Protein AF-A0A6A5FXF2-F1 (afdb_monomer_lite)

Structure (mmCIF, N/CA/C/O backbone):
data_AF-A0A6A5FXF2-F1
#
_entry.id   AF-A0A6A5FXF2-F1
#
loop_
_atom_site.group_PDB
_atom_site.id
_atom_site.type_symbol
_atom_site.label_atom_id
_atom_site.label_alt_id
_atom_site.label_comp_id
_atom_site.label_asym_id
_atom_site.label_entity_id
_atom_site.label_seq_id
_atom_site.pdbx_PDB_ins_code
_atom_site.Cartn_x
_atom_site.Cartn_y
_atom_site.Cartn_z
_atom_site.occupancy
_atom_site.B_iso_or_equiv
_atom_site.auth_seq_id
_atom_site.auth_comp_id
_atom_site.auth_asym_id
_atom_site.auth_atom_id
_atom_site.pdbx_PDB_model_num
ATOM 1 N N . MET A 1 1 ? 21.062 -7.895 -44.607 1.00 38.91 1 MET A N 1
ATOM 2 C CA . MET A 1 1 ? 20.538 -8.179 -43.254 1.00 38.91 1 MET A CA 1
ATOM 3 C C . MET A 1 1 ? 19.579 -7.061 -42.902 1.00 38.91 1 MET A C 1
ATOM 5 O O . MET A 1 1 ? 20.032 -5.935 -42.775 1.00 38.91 1 MET A O 1
ATOM 9 N N . ILE A 1 2 ? 18.275 -7.334 -42.857 1.00 43.12 2 ILE A N 1
ATOM 10 C CA . ILE A 1 2 ? 17.258 -6.338 -42.497 1.00 43.12 2 ILE A CA 1
ATOM 11 C C . ILE A 1 2 ? 16.810 -6.671 -41.076 1.00 43.12 2 ILE A C 1
ATOM 13 O O . ILE A 1 2 ? 16.323 -7.774 -40.829 1.00 43.12 2 ILE A O 1
ATOM 17 N N . SER A 1 3 ? 17.023 -5.740 -40.147 1.00 47.09 3 SER A N 1
ATOM 18 C CA . SER A 1 3 ? 16.425 -5.773 -38.817 1.00 47.09 3 SER A CA 1
ATOM 19 C C . SER A 1 3 ? 14.907 -5.724 -38.976 1.00 47.09 3 SER A C 1
ATOM 21 O O . SER A 1 3 ? 14.383 -4.749 -39.518 1.00 47.09 3 SER A O 1
ATOM 23 N N . LYS A 1 4 ? 14.190 -6.761 -38.536 1.00 51.25 4 LYS A N 1
ATOM 24 C CA . LYS A 1 4 ? 12.734 -6.672 -38.418 1.00 51.25 4 LYS A CA 1
ATOM 25 C C . LYS A 1 4 ? 12.418 -5.683 -37.297 1.00 51.25 4 LYS A C 1
ATOM 27 O O . LYS A 1 4 ? 12.667 -5.970 -36.130 1.00 51.25 4 LYS A O 1
ATOM 32 N N . LEU A 1 5 ? 11.945 -4.500 -37.681 1.00 53.09 5 LEU A N 1
ATOM 33 C CA . LEU A 1 5 ? 11.220 -3.612 -36.784 1.00 53.09 5 LEU A CA 1
ATOM 34 C C . LEU A 1 5 ? 9.996 -4.361 -36.229 1.00 53.09 5 LEU A C 1
ATOM 36 O O . LEU A 1 5 ? 9.292 -5.006 -36.998 1.00 53.09 5 LEU A O 1
ATOM 40 N N . GLY A 1 6 ? 9.827 -4.260 -34.908 1.00 54.62 6 GLY A N 1
ATOM 41 C CA . GLY A 1 6 ? 8.645 -4.485 -34.062 1.00 54.62 6 GLY A CA 1
ATOM 42 C C . GLY A 1 6 ? 7.486 -5.352 -34.563 1.00 54.62 6 GLY A C 1
ATOM 43 O O . GLY A 1 6 ? 6.823 -5.021 -35.538 1.00 54.62 6 GLY A O 1
ATOM 44 N N . ASP A 1 7 ? 7.152 -6.384 -33.785 1.00 61.47 7 ASP A N 1
ATOM 45 C CA . ASP A 1 7 ? 5.959 -7.236 -33.909 1.00 61.47 7 ASP A CA 1
ATOM 46 C C . ASP A 1 7 ? 4.636 -6.493 -33.594 1.00 61.47 7 ASP A C 1
ATOM 48 O O . ASP A 1 7 ? 3.877 -6.869 -32.699 1.00 61.47 7 ASP A O 1
ATOM 52 N N . HIS A 1 8 ? 4.322 -5.433 -34.339 1.00 69.56 8 HIS A N 1
ATOM 53 C CA . HIS A 1 8 ? 2.974 -4.870 -34.413 1.00 69.56 8 HIS A CA 1
ATOM 54 C C . HIS A 1 8 ? 2.453 -5.082 -35.843 1.00 69.56 8 HIS A C 1
ATOM 56 O O . HIS A 1 8 ? 3.039 -4.545 -36.780 1.00 69.56 8 HIS A O 1
ATOM 62 N N . PRO A 1 9 ? 1.395 -5.893 -36.054 1.00 81.62 9 PRO A N 1
ATOM 63 C CA . PRO A 1 9 ? 0.995 -6.347 -37.392 1.00 81.62 9 PRO A CA 1
ATOM 64 C C . PRO A 1 9 ? 0.453 -5.230 -38.297 1.00 81.62 9 PRO A C 1
ATOM 66 O O . PRO A 1 9 ? 0.351 -5.428 -39.505 1.00 81.62 9 PRO A O 1
ATOM 69 N N . VAL A 1 10 ? 0.094 -4.079 -37.721 1.00 84.06 10 VAL A N 1
ATOM 70 C CA . VAL A 1 10 ? -0.377 -2.873 -38.411 1.00 84.06 10 VAL A CA 1
ATOM 71 C C . VAL A 1 10 ? 0.102 -1.627 -37.665 1.00 84.06 10 VAL A C 1
ATOM 73 O O . VAL A 1 10 ? 0.268 -1.662 -36.440 1.00 84.06 10 VAL A O 1
ATOM 76 N N . ASP A 1 11 ? 0.267 -0.518 -38.386 1.00 86.69 11 ASP A N 1
ATOM 77 C CA . ASP A 1 11 ? 0.577 0.783 -37.789 1.00 86.69 11 ASP A CA 1
ATOM 78 C C . ASP A 1 11 ? -0.497 1.156 -36.761 1.00 86.69 11 ASP A C 1
ATOM 80 O O . ASP A 1 11 ? -1.689 1.212 -37.070 1.00 86.69 11 ASP A O 1
ATOM 84 N N . SER A 1 12 ? -0.072 1.366 -35.516 1.00 85.69 12 SER A N 1
ATOM 85 C CA . SER A 1 12 ? -0.972 1.507 -34.371 1.00 85.69 12 SER A CA 1
ATOM 86 C C . SER A 1 12 ? -0.577 2.698 -33.508 1.00 85.69 12 SER A C 1
ATOM 88 O O . SER A 1 12 ? 0.594 2.889 -33.188 1.00 85.69 12 SER A O 1
ATOM 90 N N . LEU A 1 13 ? -1.580 3.457 -33.071 1.00 91.94 13 LEU A N 1
ATOM 91 C CA . LEU A 1 13 ? -1.466 4.439 -31.999 1.00 91.94 13 LEU A CA 1
ATOM 92 C C . LEU A 1 13 ? -2.271 3.918 -30.805 1.00 91.94 13 LEU A C 1
ATOM 94 O O . LEU A 1 13 ? -3.480 3.724 -30.919 1.00 91.94 13 LEU A O 1
ATOM 98 N N . VAL A 1 14 ? -1.602 3.663 -29.679 1.00 89.62 14 VAL A N 1
ATOM 99 C CA . VAL A 1 14 ? -2.213 3.046 -28.492 1.00 89.62 14 VAL A CA 1
ATOM 100 C C . VAL A 1 14 ? -2.118 3.994 -27.304 1.00 89.62 14 VAL A C 1
ATOM 102 O O . VAL A 1 14 ? -1.051 4.529 -27.012 1.00 89.62 14 VAL A O 1
ATOM 105 N N . TYR A 1 15 ? -3.233 4.154 -26.595 1.00 92.12 15 TYR A N 1
ATOM 106 C CA . TYR A 1 15 ? -3.303 4.863 -25.321 1.00 92.12 15 TYR A CA 1
ATOM 107 C C . TYR A 1 15 ? -3.581 3.858 -24.204 1.00 92.12 15 TYR A C 1
ATOM 109 O O . TYR A 1 15 ? -4.495 3.042 -24.316 1.00 92.12 15 TYR A O 1
ATOM 117 N N . GLY A 1 16 ? -2.798 3.918 -23.130 1.00 92.06 16 GLY A N 1
ATOM 118 C CA . GLY A 1 16 ? -2.928 3.032 -21.977 1.00 92.06 16 GLY A CA 1
ATOM 119 C C . GLY A 1 16 ? -2.269 3.615 -20.730 1.00 92.06 16 GLY A C 1
ATOM 120 O O . GLY A 1 16 ? -1.577 4.631 -20.802 1.00 92.06 16 GLY A O 1
ATOM 121 N N . GLY A 1 17 ? -2.496 2.969 -19.587 1.00 88.94 17 GLY A N 1
ATOM 122 C CA . GLY A 1 17 ? -1.929 3.366 -18.303 1.00 88.94 17 GLY A CA 1
ATOM 123 C C . GLY A 1 17 ? -1.889 2.205 -17.315 1.00 88.94 17 GLY A C 1
ATOM 124 O O . GLY A 1 17 ? -2.687 1.274 -17.409 1.00 88.94 17 GLY A O 1
ATOM 125 N N . ASN A 1 18 ? -0.955 2.282 -16.369 1.00 91.12 18 ASN A N 1
ATOM 126 C CA . ASN A 1 18 ? -0.800 1.315 -15.285 1.00 91.12 18 ASN A CA 1
ATOM 127 C C . ASN A 1 18 ? -1.299 1.929 -13.976 1.00 91.12 18 ASN A C 1
ATOM 129 O O . ASN A 1 18 ? -1.082 3.114 -13.724 1.00 91.12 18 ASN A O 1
ATOM 133 N N . PHE A 1 19 ? -1.931 1.121 -13.131 1.00 92.75 19 PHE A N 1
ATOM 134 C CA . PHE A 1 19 ? -2.450 1.547 -11.835 1.00 92.75 19 PHE A CA 1
ATOM 135 C C . PHE A 1 19 ? -2.321 0.417 -10.808 1.00 92.75 19 PHE A C 1
ATOM 137 O O . PHE A 1 19 ? -2.266 -0.760 -11.164 1.00 92.75 19 PHE A O 1
ATOM 144 N N . LEU A 1 20 ? -2.257 0.792 -9.530 1.00 92.12 20 LEU A N 1
ATOM 145 C CA . LEU A 1 20 ? -2.265 -0.134 -8.400 1.00 92.12 20 LEU A CA 1
ATOM 146 C C . LEU A 1 20 ? -3.679 -0.202 -7.821 1.00 92.12 20 LEU A C 1
ATOM 148 O O . LEU A 1 20 ? -4.343 0.824 -7.693 1.00 92.12 20 LEU A O 1
ATOM 152 N N . LEU A 1 21 ? -4.121 -1.408 -7.468 1.00 91.44 21 LEU A N 1
ATOM 153 C CA . LEU A 1 21 ? -5.420 -1.664 -6.847 1.00 91.44 21 LEU A CA 1
ATOM 154 C C . LEU A 1 21 ? -5.231 -2.407 -5.529 1.00 91.44 21 LEU A C 1
ATOM 156 O O . LEU A 1 21 ? -4.452 -3.362 -5.469 1.00 91.44 21 LEU A O 1
ATOM 160 N N . ALA A 1 22 ? -5.979 -2.007 -4.500 1.00 87.56 22 ALA A N 1
ATOM 161 C CA . ALA A 1 22 ? -5.962 -2.653 -3.187 1.00 87.56 22 ALA A CA 1
ATOM 162 C C . ALA A 1 22 ? -6.372 -4.133 -3.266 1.00 87.56 22 ALA A C 1
ATOM 164 O O . ALA A 1 22 ? -5.846 -4.971 -2.533 1.00 87.56 22 ALA A O 1
ATOM 165 N N . GLU A 1 23 ? -7.260 -4.477 -4.201 1.00 86.06 23 GLU A N 1
ATOM 166 C CA . GLU A 1 23 ? -7.688 -5.850 -4.468 1.00 86.06 23 GLU A CA 1
ATOM 167 C C . GLU A 1 23 ? -6.525 -6.755 -4.896 1.00 86.06 23 GLU A C 1
ATOM 169 O O . GLU A 1 23 ? -6.497 -7.921 -4.507 1.00 86.06 23 GLU A O 1
ATOM 174 N N . ASN A 1 24 ? -5.549 -6.198 -5.623 1.00 89.38 24 ASN A N 1
ATOM 175 C CA . ASN A 1 24 ? -4.375 -6.899 -6.160 1.00 89.38 24 ASN A CA 1
ATOM 176 C C . ASN A 1 24 ? -3.101 -6.590 -5.358 1.00 89.38 24 ASN A C 1
ATOM 178 O O . ASN A 1 24 ? -1.984 -6.653 -5.887 1.00 89.38 24 ASN A O 1
ATOM 182 N N . PHE A 1 25 ? -3.251 -6.185 -4.095 1.00 88.25 25 PHE A N 1
ATOM 183 C CA . PHE A 1 25 ? -2.135 -5.783 -3.246 1.00 88.25 25 PHE A CA 1
ATOM 184 C C . PHE A 1 25 ? -1.059 -6.878 -3.147 1.00 88.25 25 PHE A C 1
ATOM 186 O O . PHE A 1 25 ? 0.109 -6.613 -3.426 1.00 88.25 25 PHE A O 1
ATOM 193 N N . TYR A 1 26 ? -1.439 -8.121 -2.831 1.00 87.12 26 TYR A N 1
ATOM 194 C CA . TYR A 1 26 ? -0.487 -9.228 -2.674 1.00 87.12 26 TYR A CA 1
ATOM 195 C C . TYR A 1 26 ? 0.312 -9.504 -3.950 1.00 87.12 26 TYR A C 1
ATOM 197 O O . TYR A 1 26 ? 1.537 -9.649 -3.910 1.00 87.12 26 TYR A O 1
ATOM 205 N N . GLU A 1 27 ? -0.368 -9.547 -5.092 1.00 89.75 27 GLU A N 1
ATOM 206 C CA . GLU A 1 27 ? 0.241 -9.727 -6.406 1.00 89.75 27 GLU A CA 1
ATOM 207 C C . GLU A 1 27 ? 1.218 -8.591 -6.706 1.00 89.75 27 GLU A C 1
ATOM 209 O O . GLU A 1 27 ? 2.343 -8.846 -7.140 1.00 89.75 27 GLU A O 1
ATOM 214 N N . SER A 1 28 ? 0.828 -7.353 -6.396 1.00 90.88 28 SER A N 1
ATOM 215 C CA . SER A 1 28 ? 1.669 -6.168 -6.572 1.00 90.88 28 SER A CA 1
ATOM 216 C C . SER A 1 28 ? 2.948 -6.266 -5.735 1.00 90.88 28 SER A C 1
ATOM 218 O O . SER A 1 28 ? 4.046 -6.079 -6.262 1.00 90.88 28 SER A O 1
ATOM 220 N N . ILE A 1 29 ? 2.841 -6.625 -4.449 1.00 88.38 29 ILE A N 1
ATOM 221 C CA . ILE A 1 29 ? 4.001 -6.820 -3.562 1.00 88.38 29 ILE A CA 1
ATOM 222 C C . ILE A 1 29 ? 4.903 -7.950 -4.072 1.00 88.38 29 ILE A C 1
ATOM 224 O O . ILE A 1 29 ? 6.131 -7.817 -4.094 1.00 88.38 29 ILE A O 1
ATOM 228 N N . ARG A 1 30 ? 4.316 -9.069 -4.508 1.00 88.25 30 ARG A N 1
ATOM 229 C CA . ARG A 1 30 ? 5.061 -10.212 -5.051 1.00 88.25 30 ARG A CA 1
ATOM 230 C C . ARG A 1 30 ? 5.844 -9.831 -6.310 1.00 88.25 30 ARG A C 1
ATOM 232 O O . ARG A 1 30 ? 7.006 -10.230 -6.427 1.00 88.25 30 ARG A O 1
ATOM 239 N N . ILE A 1 31 ? 5.236 -9.073 -7.223 1.00 90.06 31 ILE A N 1
ATOM 240 C CA . ILE A 1 31 ? 5.890 -8.580 -8.443 1.00 90.06 31 ILE A CA 1
ATOM 241 C C . ILE A 1 31 ? 7.020 -7.616 -8.078 1.00 90.06 31 ILE A C 1
ATOM 243 O O . ILE A 1 31 ? 8.146 -7.839 -8.513 1.00 90.06 31 ILE A O 1
ATOM 247 N N . ALA A 1 32 ? 6.792 -6.648 -7.187 1.00 87.50 32 ALA A N 1
ATOM 248 C CA . ALA A 1 32 ? 7.835 -5.715 -6.753 1.00 87.50 32 ALA A CA 1
ATOM 249 C C . ALA A 1 32 ? 9.035 -6.428 -6.093 1.00 87.50 32 ALA A C 1
ATOM 251 O O . ALA A 1 32 ? 10.201 -6.121 -6.368 1.00 87.50 32 ALA A O 1
ATOM 252 N N . LYS A 1 33 ? 8.778 -7.450 -5.261 1.00 85.31 33 LYS A N 1
ATOM 253 C CA . LYS A 1 33 ? 9.828 -8.311 -4.679 1.00 85.31 33 LYS A CA 1
ATOM 254 C C . LYS A 1 33 ? 10.604 -9.068 -5.768 1.00 85.31 33 LYS A C 1
ATOM 256 O O . LYS A 1 33 ? 11.817 -9.252 -5.635 1.00 85.31 33 LYS A O 1
ATOM 261 N N . PHE A 1 34 ? 9.930 -9.522 -6.825 1.00 87.06 34 PHE A N 1
ATOM 262 C CA . PHE A 1 34 ? 10.562 -10.187 -7.966 1.00 87.06 34 PHE A CA 1
ATOM 263 C C . PHE A 1 34 ? 11.407 -9.216 -8.801 1.00 87.06 34 PHE A C 1
ATOM 265 O O . PHE A 1 34 ? 12.580 -9.500 -9.041 1.00 87.06 34 PHE A O 1
ATOM 272 N N . GLU A 1 35 ? 10.878 -8.039 -9.136 1.00 85.81 35 GLU A N 1
ATOM 273 C CA . GLU A 1 35 ? 11.603 -6.974 -9.841 1.00 85.81 35 GLU A CA 1
ATOM 274 C C . GLU A 1 35 ? 12.886 -6.592 -9.098 1.00 85.81 35 GLU A C 1
ATOM 276 O O . GLU A 1 35 ? 13.969 -6.587 -9.684 1.00 85.81 35 GLU A O 1
ATOM 281 N N . LYS A 1 36 ? 12.811 -6.397 -7.773 1.00 80.62 36 LYS A N 1
ATOM 282 C CA . LYS A 1 36 ? 13.990 -6.120 -6.935 1.00 80.62 36 LYS A CA 1
ATOM 283 C C . LYS A 1 36 ? 15.055 -7.219 -7.038 1.00 80.62 36 LYS A C 1
ATOM 285 O O . LYS A 1 36 ? 16.247 -6.911 -7.040 1.00 80.62 36 LYS A O 1
ATOM 290 N N . LYS A 1 37 ? 14.663 -8.497 -7.131 1.00 84.00 37 LYS A N 1
ATOM 291 C CA . LYS A 1 37 ? 15.605 -9.620 -7.326 1.00 84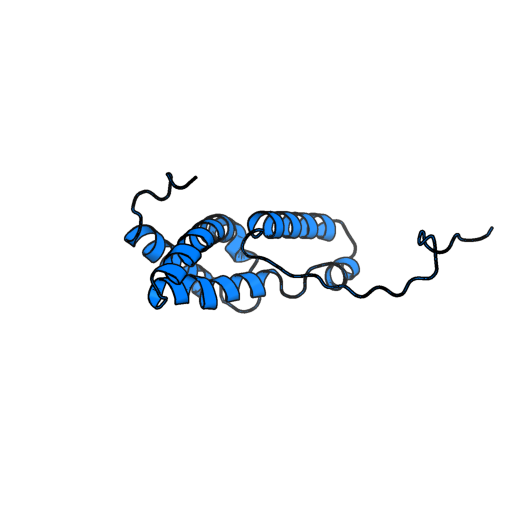.00 37 LYS A CA 1
ATOM 292 C C . LYS A 1 37 ? 16.237 -9.592 -8.717 1.00 84.00 37 LYS A C 1
ATOM 294 O O . LYS A 1 37 ? 17.444 -9.788 -8.823 1.00 84.00 37 LYS A O 1
ATOM 299 N N . CYS A 1 38 ? 15.453 -9.322 -9.758 1.00 82.31 38 CYS A N 1
ATOM 300 C CA . CYS A 1 38 ? 15.954 -9.205 -11.128 1.00 82.31 38 CYS A CA 1
ATOM 301 C C . CYS A 1 38 ? 16.950 -8.047 -11.270 1.00 82.31 38 CYS A C 1
ATOM 303 O O . CYS A 1 38 ? 18.009 -8.215 -11.868 1.00 82.31 38 CYS A O 1
ATOM 305 N N . LEU A 1 39 ? 16.654 -6.902 -10.653 1.00 78.81 39 LEU A N 1
ATOM 306 C CA . LEU A 1 39 ? 17.488 -5.703 -10.724 1.00 78.81 39 LEU A CA 1
ATOM 307 C C . LEU A 1 39 ? 18.804 -5.828 -9.956 1.00 78.81 39 LEU A C 1
ATOM 309 O O . LEU A 1 39 ? 19.812 -5.292 -10.403 1.00 78.81 39 LEU A O 1
ATOM 313 N N . LYS A 1 40 ? 18.838 -6.583 -8.849 1.00 73.38 40 LYS A N 1
ATOM 314 C CA . LYS A 1 40 ? 20.098 -6.913 -8.155 1.00 73.38 40 LYS A CA 1
ATOM 315 C C . LYS A 1 40 ? 21.090 -7.671 -9.047 1.00 73.38 40 LYS A C 1
ATOM 317 O O . LYS A 1 40 ? 22.289 -7.592 -8.804 1.00 73.38 40 LYS A O 1
ATOM 322 N N . ASN A 1 41 ? 20.591 -8.367 -10.068 1.00 65.38 41 ASN A N 1
ATOM 323 C CA . ASN A 1 41 ? 21.387 -9.141 -11.018 1.00 65.38 41 ASN A CA 1
ATOM 324 C C . ASN A 1 41 ? 21.599 -8.412 -12.364 1.00 65.38 41 ASN A C 1
ATOM 326 O O . ASN A 1 41 ? 22.214 -8.982 -13.263 1.00 65.38 41 ASN A O 1
ATOM 330 N N . GLY A 1 42 ? 21.087 -7.184 -12.520 1.00 63.16 42 GLY A N 1
ATOM 331 C CA . GLY A 1 42 ? 21.126 -6.399 -13.759 1.00 63.16 42 GLY A CA 1
ATOM 332 C C . GLY A 1 42 ? 21.849 -5.052 -13.617 1.00 63.16 42 GLY A C 1
ATOM 333 O O . GLY A 1 42 ? 22.321 -4.682 -12.543 1.00 63.16 42 GLY A O 1
ATOM 334 N N . SER A 1 43 ? 21.951 -4.293 -14.713 1.00 61.06 43 SER A N 1
ATOM 335 C CA . SER A 1 43 ? 22.521 -2.936 -14.710 1.00 61.06 43 SER A CA 1
ATOM 336 C C . SER A 1 43 ? 21.599 -1.936 -13.999 1.00 61.06 43 SER A C 1
ATOM 338 O O . SER A 1 43 ? 20.389 -1.951 -14.232 1.00 61.06 43 SER A O 1
ATOM 340 N N . LYS A 1 44 ? 22.163 -1.011 -13.204 1.00 60.66 44 LYS A N 1
ATOM 341 C CA . LYS A 1 44 ? 21.414 0.004 -12.430 1.00 60.66 44 LYS A CA 1
ATOM 342 C C . LYS A 1 44 ? 20.447 0.858 -13.274 1.00 60.66 44 LYS A C 1
ATOM 344 O O . LYS A 1 44 ? 19.392 1.224 -12.767 1.00 60.66 44 LYS A O 1
ATOM 349 N N . ASP A 1 45 ? 20.739 1.086 -14.554 1.00 58.12 45 ASP A N 1
ATOM 350 C CA . ASP A 1 45 ? 19.884 1.871 -15.464 1.00 58.12 45 ASP A CA 1
ATOM 351 C C . ASP A 1 45 ? 18.538 1.198 -15.797 1.00 58.12 45 ASP A C 1
ATOM 353 O O . ASP A 1 45 ? 17.571 1.880 -16.132 1.00 58.12 45 ASP A O 1
ATOM 357 N N . MET A 1 46 ? 18.421 -0.130 -15.651 1.00 59.06 46 MET A N 1
ATOM 358 C CA . MET A 1 46 ? 17.142 -0.836 -15.832 1.00 59.06 46 MET A CA 1
ATOM 359 C C . MET A 1 46 ? 16.173 -0.622 -14.663 1.00 59.06 46 MET A C 1
ATOM 361 O O . MET A 1 46 ? 14.967 -0.778 -14.844 1.00 59.06 46 MET A O 1
ATOM 365 N N . ALA A 1 47 ? 16.675 -0.267 -13.476 1.00 59.41 47 ALA A N 1
ATOM 366 C CA . ALA A 1 47 ? 15.860 -0.137 -12.269 1.00 59.41 47 ALA A CA 1
ATOM 367 C C . ALA A 1 47 ? 14.964 1.105 -12.291 1.00 59.41 47 ALA A C 1
ATOM 369 O O . ALA A 1 47 ? 13.807 1.030 -11.883 1.00 59.41 47 ALA A O 1
ATOM 370 N N . ALA A 1 48 ? 15.484 2.230 -12.788 1.00 60.47 48 ALA A N 1
ATOM 371 C CA . ALA A 1 48 ? 14.776 3.508 -12.777 1.00 60.47 48 ALA A CA 1
ATOM 372 C C . ALA A 1 48 ? 13.655 3.595 -13.828 1.00 60.47 48 ALA A C 1
ATOM 374 O O . ALA A 1 48 ? 12.673 4.293 -13.605 1.00 60.47 48 ALA A O 1
ATOM 375 N N . ASN A 1 49 ? 13.781 2.877 -14.950 1.00 61.53 49 ASN A N 1
ATOM 376 C CA . ASN A 1 49 ? 12.870 3.023 -16.094 1.00 61.53 49 ASN A CA 1
ATOM 377 C C . ASN A 1 49 ? 11.771 1.953 -16.179 1.00 61.53 49 ASN A C 1
ATOM 379 O O . ASN A 1 49 ? 10.815 2.145 -16.922 1.00 61.53 49 ASN A O 1
ATOM 383 N N . ASN A 1 50 ? 11.898 0.838 -15.451 1.00 71.50 50 ASN A N 1
ATOM 384 C CA . ASN A 1 50 ? 10.993 -0.312 -15.588 1.00 71.50 50 ASN A CA 1
ATOM 385 C C . ASN A 1 50 ? 10.242 -0.684 -14.303 1.00 71.50 50 ASN A C 1
ATOM 387 O O . ASN A 1 50 ? 9.501 -1.661 -14.313 1.00 71.50 50 ASN A O 1
ATOM 391 N N . THR A 1 51 ? 10.436 0.050 -13.206 1.00 83.50 51 THR A N 1
ATOM 392 C CA . THR A 1 51 ? 9.700 -0.187 -11.954 1.00 83.50 51 THR A CA 1
ATOM 393 C C . THR A 1 51 ? 8.594 0.841 -11.777 1.00 83.50 51 THR A C 1
ATOM 395 O O . THR A 1 51 ? 8.677 1.960 -12.287 1.00 83.50 51 THR A O 1
ATOM 398 N N . PHE A 1 52 ? 7.539 0.465 -11.051 1.00 87.75 52 PHE A N 1
ATOM 399 C CA . PHE A 1 52 ? 6.468 1.403 -10.735 1.00 87.75 52 PHE A CA 1
ATOM 400 C C . PHE A 1 52 ? 7.021 2.546 -9.858 1.00 87.75 52 PHE A C 1
ATOM 402 O O . PHE A 1 52 ? 7.582 2.284 -8.786 1.00 87.75 52 PHE A O 1
ATOM 409 N N . PRO A 1 53 ? 6.884 3.816 -10.277 1.00 86.00 53 PRO A N 1
ATOM 410 C CA . PRO A 1 53 ? 7.487 4.935 -9.568 1.00 86.00 53 PRO A CA 1
ATOM 411 C C . PRO A 1 53 ? 6.868 5.087 -8.178 1.00 86.00 53 PRO A C 1
ATOM 413 O O . PRO A 1 53 ? 5.650 5.065 -8.026 1.00 86.00 53 PRO A O 1
ATOM 416 N N . ASN A 1 54 ? 7.714 5.267 -7.159 1.00 85.12 54 ASN A N 1
ATOM 417 C CA . ASN A 1 54 ? 7.300 5.430 -5.759 1.00 85.12 54 ASN A CA 1
ATOM 418 C C . ASN A 1 54 ? 6.451 4.277 -5.190 1.00 85.12 54 ASN A C 1
ATOM 420 O O . ASN A 1 54 ? 5.760 4.487 -4.199 1.00 85.12 54 ASN A O 1
ATOM 424 N N . PHE A 1 55 ? 6.533 3.066 -5.759 1.00 88.12 55 PHE A N 1
ATOM 425 C CA . PHE A 1 55 ? 5.699 1.911 -5.393 1.00 88.12 55 PHE A CA 1
ATOM 426 C C . PHE A 1 55 ? 5.495 1.728 -3.879 1.00 88.12 55 PHE A C 1
ATOM 428 O O . PHE A 1 55 ? 4.363 1.670 -3.401 1.00 88.12 55 PHE A O 1
ATOM 435 N N . TRP A 1 56 ? 6.588 1.671 -3.114 1.00 84.62 56 TRP A N 1
ATOM 436 C CA . TRP A 1 56 ? 6.531 1.461 -1.666 1.00 84.62 56 TRP A CA 1
ATOM 437 C C . TRP A 1 56 ? 5.919 2.660 -0.930 1.00 84.62 56 TRP A C 1
ATOM 439 O O . TRP A 1 56 ? 5.057 2.475 -0.075 1.00 84.62 56 TRP A O 1
ATOM 449 N N . ASN A 1 57 ? 6.276 3.887 -1.317 1.00 84.31 57 ASN A N 1
ATOM 450 C CA . ASN A 1 57 ? 5.721 5.107 -0.720 1.00 84.31 57 ASN A CA 1
ATOM 451 C C . ASN A 1 57 ? 4.213 5.227 -0.979 1.00 84.31 57 ASN A C 1
ATOM 453 O O . ASN A 1 57 ? 3.465 5.589 -0.075 1.00 84.31 57 ASN A O 1
ATOM 457 N N . THR A 1 58 ? 3.747 4.880 -2.183 1.00 89.44 58 THR A N 1
ATOM 458 C CA . THR A 1 58 ? 2.317 4.872 -2.524 1.00 89.44 58 THR A CA 1
ATOM 459 C C . THR A 1 58 ? 1.538 3.922 -1.620 1.00 89.44 58 THR A C 1
ATOM 461 O O . THR A 1 58 ? 0.488 4.289 -1.100 1.00 89.44 58 THR A O 1
ATOM 464 N N . TRP A 1 59 ? 2.070 2.723 -1.385 1.00 89.31 59 TRP A N 1
ATOM 465 C CA . TRP A 1 59 ? 1.454 1.737 -0.502 1.00 89.31 59 TRP A CA 1
ATOM 466 C C . TRP A 1 59 ? 1.468 2.155 0.974 1.00 89.31 59 TRP A C 1
ATOM 468 O O . TRP A 1 59 ? 0.484 1.920 1.674 1.00 89.31 59 TRP A O 1
ATOM 478 N N . SER A 1 60 ? 2.532 2.820 1.427 1.00 84.88 60 SER A N 1
ATOM 479 C CA . SER A 1 60 ? 2.605 3.388 2.780 1.00 84.88 60 SER A CA 1
ATOM 480 C C . SER A 1 60 ? 1.572 4.501 2.985 1.00 84.88 60 SER A C 1
ATOM 482 O O . SER A 1 60 ? 0.814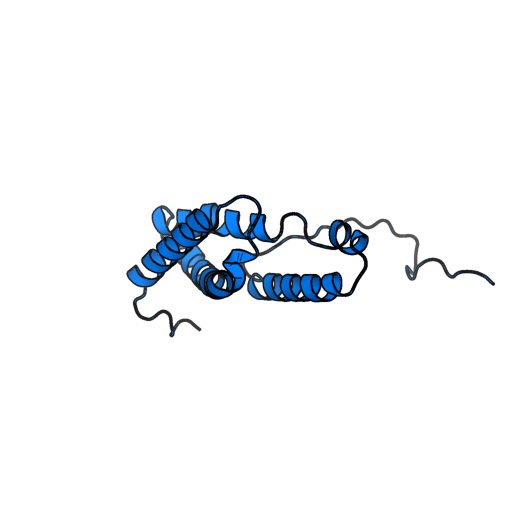 4.471 3.950 1.00 84.88 60 SER A O 1
ATOM 484 N N . LEU A 1 61 ? 1.478 5.446 2.044 1.00 87.69 61 LEU A N 1
ATOM 485 C CA . LEU A 1 61 ? 0.497 6.536 2.099 1.00 87.69 61 LEU A CA 1
ATOM 486 C C . LEU A 1 61 ? -0.941 6.018 2.035 1.00 87.69 61 LEU A C 1
ATOM 488 O O . LEU A 1 61 ? -1.816 6.533 2.726 1.00 87.69 61 LEU A O 1
ATOM 492 N N . TYR A 1 62 ? -1.194 4.988 1.226 1.00 91.25 62 TYR A N 1
ATOM 493 C CA . TYR A 1 62 ? -2.508 4.354 1.163 1.00 91.25 62 TYR A CA 1
ATOM 494 C C . TYR A 1 62 ? -2.894 3.711 2.503 1.00 91.25 62 TYR A C 1
ATOM 496 O O . TYR A 1 62 ? -4.045 3.825 2.931 1.00 91.25 62 TYR A O 1
ATOM 504 N N . LEU A 1 63 ? -1.937 3.086 3.199 1.00 89.94 63 LEU A N 1
ATOM 505 C CA . LEU A 1 63 ? -2.186 2.549 4.533 1.00 89.94 63 LEU A CA 1
ATOM 506 C C . LEU A 1 63 ? -2.574 3.653 5.523 1.00 89.94 63 LEU A C 1
ATOM 508 O O . LEU A 1 63 ? -3.547 3.497 6.255 1.00 89.94 63 LEU A O 1
ATOM 512 N N . GLU A 1 64 ? -1.844 4.765 5.547 1.00 87.75 64 GLU A N 1
ATOM 513 C CA . GLU A 1 64 ? -2.123 5.847 6.494 1.00 87.75 64 GLU A CA 1
ATOM 514 C C . GLU A 1 64 ? -3.439 6.571 6.180 1.00 87.75 64 GLU A C 1
ATOM 516 O O . GLU A 1 64 ? -4.309 6.732 7.039 1.00 87.75 64 GLU A O 1
ATOM 521 N N . ILE A 1 65 ? -3.598 7.013 4.933 1.00 89.94 65 ILE A N 1
ATOM 522 C CA . ILE A 1 65 ? -4.639 7.975 4.563 1.00 89.94 65 ILE A CA 1
ATOM 523 C C . ILE A 1 65 ? -5.971 7.289 4.281 1.00 89.94 65 ILE A C 1
ATOM 525 O O . ILE A 1 65 ? -7.012 7.891 4.541 1.00 89.94 65 ILE A O 1
ATOM 529 N N . CYS A 1 66 ? -5.950 6.068 3.742 1.00 91.06 66 CYS A N 1
ATOM 530 C CA . CYS A 1 66 ? -7.166 5.317 3.451 1.00 91.06 66 CYS A CA 1
ATOM 531 C C . CYS A 1 66 ? -7.438 4.324 4.576 1.00 91.06 66 CYS A C 1
ATOM 533 O O . CYS A 1 66 ? -8.408 4.477 5.303 1.00 91.06 66 CYS A O 1
ATOM 535 N N . VAL A 1 67 ? -6.552 3.352 4.804 1.00 92.31 67 VAL A N 1
ATOM 536 C CA . VAL A 1 67 ? -6.858 2.255 5.738 1.00 92.31 67 VAL A CA 1
ATOM 537 C C . VAL A 1 67 ? -6.990 2.745 7.184 1.00 92.31 67 VAL A C 1
ATOM 539 O O . VAL A 1 67 ? -8.037 2.557 7.798 1.00 92.31 6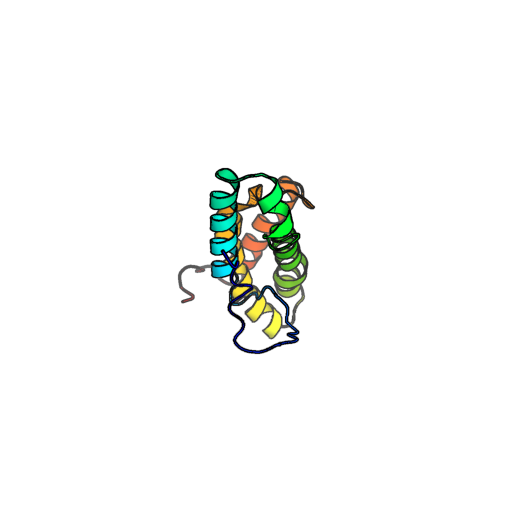7 VAL A O 1
ATOM 542 N N . LEU A 1 68 ? -5.958 3.379 7.745 1.00 91.12 68 LEU A N 1
ATOM 543 C CA . LEU A 1 68 ? -5.9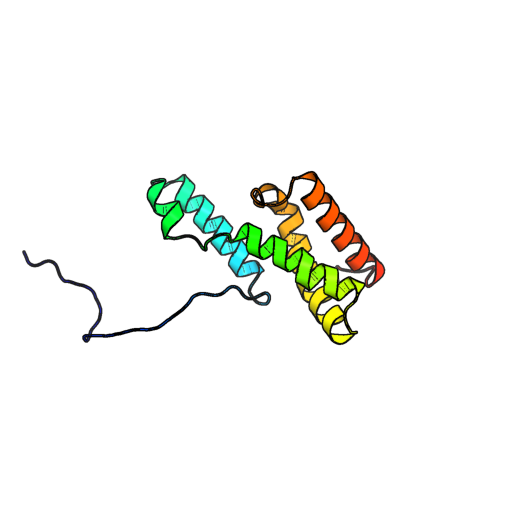69 3.808 9.148 1.00 91.12 68 LEU A CA 1
ATOM 544 C C . LEU A 1 68 ? -7.024 4.883 9.409 1.00 91.12 68 LEU A C 1
ATOM 546 O O . LEU A 1 68 ? -7.719 4.841 10.427 1.00 91.12 68 LEU A O 1
ATOM 550 N N . LYS A 1 69 ? -7.166 5.843 8.494 1.00 92.00 69 LYS A N 1
ATOM 551 C CA . LYS A 1 69 ? -8.160 6.908 8.632 1.00 92.00 69 LYS A CA 1
ATOM 552 C C . LYS A 1 69 ? -9.590 6.373 8.588 1.00 92.00 69 LYS A C 1
ATOM 554 O O . LYS A 1 69 ? -10.392 6.794 9.424 1.00 92.00 69 LYS A O 1
ATOM 559 N N . ASP A 1 70 ? -9.888 5.449 7.676 1.00 92.06 70 ASP A N 1
ATOM 560 C CA . ASP A 1 70 ? -11.220 4.856 7.545 1.00 92.06 70 ASP A CA 1
ATOM 561 C C . ASP A 1 70 ? -11.539 3.960 8.745 1.00 92.06 70 ASP A C 1
ATOM 563 O O . ASP A 1 70 ? -12.644 4.033 9.274 1.00 92.06 70 ASP A O 1
ATOM 567 N N . LEU A 1 71 ? -10.567 3.196 9.260 1.00 89.94 71 LEU A N 1
ATOM 568 C CA . LEU A 1 71 ? -10.747 2.421 10.496 1.00 89.94 71 LEU A CA 1
ATOM 569 C C . LEU A 1 71 ? -11.101 3.313 11.696 1.00 89.94 71 LEU A C 1
ATOM 571 O O . LEU A 1 71 ? -11.989 2.977 12.478 1.00 89.94 71 LEU A O 1
ATOM 575 N N . LYS A 1 72 ? -10.446 4.471 11.830 1.00 89.50 72 LYS A N 1
ATOM 576 C CA . LYS A 1 72 ? -10.679 5.400 12.949 1.00 89.50 72 LYS A CA 1
ATOM 577 C C . LYS A 1 72 ? -11.984 6.181 12.813 1.00 89.50 72 LYS A C 1
ATOM 579 O O . LYS A 1 72 ? -12.739 6.299 13.775 1.00 89.50 72 LYS A O 1
ATOM 584 N N . ASN A 1 73 ? -12.224 6.749 11.633 1.00 91.12 73 ASN A N 1
ATOM 585 C CA . ASN A 1 73 ? -13.199 7.827 11.440 1.00 91.12 73 ASN A CA 1
ATOM 586 C C . ASN A 1 73 ? -14.193 7.576 10.300 1.00 91.12 73 ASN A C 1
ATOM 588 O O . ASN A 1 73 ? -15.037 8.434 10.044 1.00 91.12 73 ASN A O 1
ATOM 592 N N . GLY A 1 74 ? -14.078 6.452 9.594 1.00 87.69 74 GLY A N 1
ATOM 593 C CA . GLY A 1 74 ? -14.951 6.115 8.479 1.00 87.69 74 GLY A CA 1
ATOM 594 C C . GLY A 1 74 ? -16.355 5.718 8.925 1.00 87.69 74 GLY A C 1
ATOM 595 O O . GLY A 1 74 ? -16.621 5.396 10.087 1.00 87.69 74 GLY A O 1
ATOM 596 N N . THR A 1 75 ? -17.265 5.715 7.961 1.00 91.81 75 THR A N 1
ATOM 597 C CA . THR A 1 75 ? -18.567 5.055 8.063 1.00 91.81 75 THR A CA 1
ATOM 598 C C . THR A 1 75 ? -18.399 3.547 8.270 1.00 91.81 75 THR A C 1
ATOM 600 O O . THR A 1 75 ? -17.349 2.972 7.995 1.00 91.81 75 THR A O 1
ATOM 603 N N . GLU A 1 76 ? -19.457 2.865 8.708 1.00 86.06 76 GLU A N 1
ATOM 604 C CA . GLU A 1 76 ? -19.437 1.406 8.900 1.00 86.06 76 GLU A CA 1
ATOM 605 C C . GLU A 1 76 ? -19.042 0.627 7.631 1.00 86.06 76 GLU A C 1
ATOM 607 O O . GLU A 1 76 ? -18.402 -0.422 7.707 1.00 86.06 76 GLU A O 1
ATOM 612 N N . GLU A 1 77 ? -19.398 1.131 6.449 1.00 85.38 77 GLU A N 1
ATOM 613 C CA . GLU A 1 77 ? -19.048 0.500 5.174 1.00 85.38 77 GLU A CA 1
ATOM 614 C C . GLU A 1 77 ? -17.572 0.715 4.802 1.00 85.38 77 GLU A C 1
ATOM 616 O O . GLU A 1 77 ? -16.887 -0.228 4.383 1.00 85.38 77 GLU A O 1
ATOM 621 N N . GLU A 1 78 ? -17.055 1.924 5.029 1.00 88.56 78 GLU A N 1
ATOM 622 C CA . GLU A 1 78 ? -15.636 2.257 4.849 1.00 88.56 78 GLU A CA 1
ATOM 623 C C . GLU A 1 78 ? -14.767 1.448 5.814 1.00 88.56 78 GLU A C 1
ATOM 625 O O . GLU A 1 78 ? -13.823 0.789 5.380 1.00 88.56 78 GLU A O 1
ATOM 630 N N . LYS A 1 79 ? -15.154 1.375 7.094 1.00 87.25 79 LYS A N 1
ATOM 631 C CA . LYS A 1 79 ? -14.486 0.547 8.107 1.00 87.25 79 LYS A CA 1
ATOM 632 C C . LYS A 1 79 ? -14.420 -0.917 7.701 1.00 87.25 79 LYS A C 1
ATOM 634 O O . LYS A 1 79 ? -13.342 -1.504 7.715 1.00 87.25 79 LYS A O 1
ATOM 639 N N . ARG A 1 80 ? -15.534 -1.518 7.264 1.00 84.25 80 ARG A N 1
ATOM 640 C CA . ARG A 1 80 ? -15.551 -2.919 6.791 1.00 84.25 80 ARG A CA 1
ATOM 641 C C . ARG A 1 80 ? -14.593 -3.154 5.627 1.00 84.25 80 ARG A C 1
ATOM 643 O O . ARG A 1 80 ? -13.911 -4.181 5.579 1.00 84.25 80 ARG A O 1
ATOM 650 N N . THR A 1 81 ? -14.534 -2.211 4.693 1.00 85.00 81 THR A N 1
ATOM 651 C CA . THR A 1 81 ? -13.620 -2.292 3.549 1.00 85.00 81 THR A CA 1
ATOM 652 C C . THR A 1 81 ? -12.167 -2.158 3.999 1.00 85.00 81 THR A C 1
ATOM 654 O O . THR A 1 81 ? -11.332 -2.992 3.630 1.00 85.00 81 THR A O 1
ATOM 657 N N . ALA A 1 82 ? -11.882 -1.170 4.848 1.00 87.44 82 ALA A N 1
ATOM 658 C CA . ALA A 1 82 ? -10.567 -0.907 5.411 1.00 87.44 82 ALA A CA 1
ATOM 659 C C . ALA A 1 82 ? -10.064 -2.064 6.280 1.00 87.44 82 ALA A C 1
ATOM 661 O O . ALA A 1 82 ? -8.896 -2.416 6.182 1.00 87.44 82 ALA A O 1
ATOM 662 N N . LEU A 1 83 ? -10.928 -2.742 7.039 1.00 85.62 83 LEU A N 1
ATOM 663 C CA . LEU A 1 83 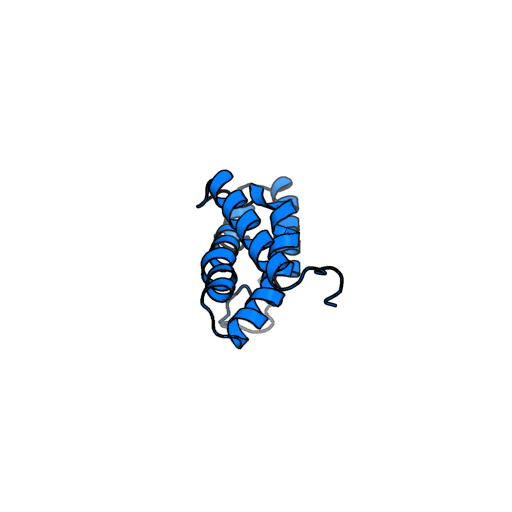? -10.577 -3.948 7.800 1.00 85.62 83 LEU A CA 1
ATOM 664 C C . LEU A 1 83 ? -10.072 -5.066 6.882 1.00 85.62 83 LEU A C 1
ATOM 666 O O . LEU A 1 83 ? -9.004 -5.643 7.104 1.00 85.62 83 LEU A O 1
ATOM 670 N N . ARG A 1 84 ? -10.826 -5.356 5.813 1.00 82.38 84 ARG A N 1
ATOM 671 C CA . ARG A 1 84 ? -10.484 -6.419 4.856 1.00 82.38 84 ARG A CA 1
ATOM 672 C C . ARG A 1 84 ? -9.147 -6.154 4.165 1.00 82.38 84 ARG A C 1
ATOM 674 O O . ARG A 1 84 ? -8.383 -7.090 3.936 1.00 82.38 84 ARG A O 1
ATOM 681 N N . VAL A 1 85 ? -8.881 -4.902 3.803 1.00 85.88 85 VAL A N 1
ATOM 682 C CA . VAL A 1 85 ? -7.638 -4.502 3.127 1.00 85.88 85 VAL A CA 1
ATOM 683 C C . VAL A 1 85 ? -6.485 -4.375 4.127 1.00 85.88 85 VAL A C 1
ATOM 685 O O . VAL A 1 85 ? -5.398 -4.895 3.885 1.00 85.88 85 VAL A O 1
ATOM 688 N N . GLY A 1 86 ? -6.732 -3.765 5.282 1.00 85.88 86 GLY A N 1
ATOM 689 C CA . GLY A 1 86 ? -5.747 -3.487 6.322 1.00 85.88 86 GLY A CA 1
ATOM 690 C C . GLY A 1 86 ? -5.123 -4.740 6.910 1.00 85.88 86 GLY A C 1
ATOM 691 O O . GLY A 1 86 ? -3.905 -4.783 7.066 1.00 85.88 86 GLY A O 1
ATOM 692 N N . LYS A 1 87 ? -5.908 -5.804 7.125 1.00 83.69 87 LYS A N 1
ATOM 693 C CA . LYS A 1 87 ? -5.362 -7.109 7.527 1.00 83.69 87 LYS A CA 1
ATOM 694 C C . LYS A 1 87 ? -4.336 -7.628 6.513 1.00 83.69 87 LYS A C 1
ATOM 696 O O . LYS A 1 87 ? -3.236 -8.024 6.890 1.00 83.69 87 LYS A O 1
ATOM 701 N N . LYS A 1 88 ? -4.676 -7.580 5.220 1.00 84.19 88 LYS A N 1
ATOM 702 C CA . LYS A 1 88 ? -3.786 -8.042 4.144 1.00 84.19 88 LYS A CA 1
ATOM 703 C C . LYS A 1 88 ? -2.493 -7.232 4.092 1.00 84.19 88 LYS A C 1
ATOM 705 O O . LYS A 1 88 ? -1.410 -7.797 3.953 1.00 84.19 88 LYS A O 1
ATOM 710 N N . MET A 1 89 ? -2.618 -5.912 4.229 1.00 86.12 89 MET A N 1
ATOM 711 C CA . MET A 1 89 ? -1.481 -4.996 4.233 1.00 86.12 89 MET A CA 1
ATOM 712 C C . MET A 1 89 ? -0.578 -5.204 5.446 1.00 86.12 89 MET A C 1
ATOM 714 O O . MET A 1 89 ? 0.636 -5.280 5.273 1.00 86.12 89 MET A O 1
ATOM 718 N N . TYR A 1 90 ? -1.147 -5.374 6.642 1.00 85.06 90 TYR A N 1
ATOM 719 C CA . TYR A 1 90 ? -0.388 -5.638 7.865 1.00 85.06 90 TYR A CA 1
ATOM 720 C C . TYR A 1 90 ? 0.502 -6.881 7.734 1.00 85.06 90 TYR A C 1
ATOM 722 O O . TYR A 1 90 ? 1.695 -6.833 8.048 1.00 85.06 90 TYR A O 1
ATOM 730 N N . ASP A 1 91 ? -0.058 -7.983 7.225 1.00 82.50 91 ASP A N 1
ATOM 731 C CA . ASP A 1 91 ? 0.657 -9.254 7.099 1.00 82.50 91 ASP A CA 1
ATOM 732 C C . ASP A 1 91 ? 1.859 -9.188 6.156 1.00 82.50 91 ASP A C 1
ATOM 734 O O . ASP A 1 91 ? 2.889 -9.806 6.436 1.00 82.50 91 ASP A O 1
ATOM 738 N N . GLU A 1 92 ? 1.768 -8.426 5.067 1.00 82.62 92 GLU A N 1
ATOM 739 C CA . GLU A 1 92 ? 2.921 -8.203 4.195 1.00 82.62 92 GLU A CA 1
ATOM 740 C C . GLU A 1 92 ? 3.882 -7.183 4.795 1.00 82.62 92 GLU A C 1
ATOM 742 O O . GLU A 1 92 ? 5.091 -7.431 4.847 1.00 82.62 92 GLU A O 1
ATOM 747 N N . PHE A 1 93 ? 3.368 -6.055 5.286 1.00 80.06 93 PHE A N 1
ATOM 748 C CA . PHE A 1 93 ? 4.202 -4.941 5.722 1.00 80.06 93 PHE A CA 1
ATOM 749 C C . PHE A 1 93 ? 5.050 -5.301 6.931 1.00 80.06 93 PHE A C 1
ATOM 751 O O . PHE A 1 93 ? 6.228 -4.951 6.940 1.00 80.06 93 PHE A O 1
ATOM 758 N N . LYS A 1 94 ? 4.547 -6.101 7.881 1.00 78.31 94 LYS A N 1
ATOM 759 C CA . LYS A 1 94 ? 5.368 -6.592 9.004 1.00 78.31 94 LYS A CA 1
ATOM 760 C C . LYS A 1 94 ? 6.640 -7.321 8.540 1.00 78.31 94 LYS A C 1
ATOM 762 O O . LYS A 1 94 ? 7.632 -7.346 9.262 1.00 78.31 94 LYS A O 1
ATOM 767 N N . THR A 1 95 ? 6.637 -7.891 7.328 1.00 79.38 95 THR A N 1
ATOM 768 C CA . THR A 1 95 ? 7.784 -8.623 6.760 1.00 79.38 95 THR A CA 1
ATOM 769 C C . THR A 1 95 ? 8.685 -7.774 5.867 1.00 79.38 95 THR A C 1
ATOM 771 O O . THR A 1 95 ? 9.859 -8.106 5.705 1.00 79.38 95 THR A O 1
ATOM 774 N N . CYS A 1 96 ? 8.165 -6.689 5.287 1.00 74.00 96 CYS A N 1
ATOM 775 C CA . CYS A 1 96 ? 8.891 -5.858 4.325 1.00 74.00 96 CYS A CA 1
ATOM 776 C C . CYS A 1 96 ? 8.962 -4.378 4.717 1.00 74.00 96 CYS A C 1
ATOM 778 O O . CYS A 1 96 ? 9.253 -3.546 3.865 1.00 74.00 96 CYS A O 1
ATOM 780 N N . TYR A 1 97 ? 8.745 -4.030 5.991 1.00 70.31 97 TYR A N 1
ATOM 781 C CA . TYR A 1 97 ? 8.641 -2.625 6.394 1.00 70.31 97 TYR A CA 1
ATOM 782 C C . TYR A 1 97 ? 9.901 -1.784 6.135 1.00 70.31 97 TYR A C 1
ATOM 784 O O . TYR A 1 97 ? 9.832 -0.589 5.879 1.00 70.31 97 TYR A O 1
ATOM 792 N N . ARG A 1 98 ? 11.071 -2.422 6.126 1.00 70.44 98 ARG A N 1
ATOM 793 C CA . ARG A 1 98 ? 12.347 -1.767 5.796 1.00 70.44 98 ARG A CA 1
ATOM 794 C C . ARG A 1 98 ? 12.496 -1.430 4.312 1.00 70.44 98 ARG A C 1
ATOM 796 O O . ARG A 1 98 ? 13.422 -0.726 3.940 1.00 70.44 98 ARG A O 1
ATOM 803 N N . ASP A 1 99 ? 11.618 -1.948 3.454 1.00 70.69 99 ASP A N 1
ATOM 804 C CA . ASP A 1 99 ? 11.608 -1.615 2.031 1.00 70.69 99 ASP A CA 1
ATOM 805 C C . ASP A 1 99 ? 10.846 -0.299 1.743 1.00 70.69 99 ASP A C 1
ATOM 807 O O . ASP A 1 99 ? 10.903 0.180 0.611 1.00 70.69 99 ASP A O 1
ATOM 811 N N . PHE A 1 100 ? 10.191 0.312 2.748 1.00 65.81 100 PHE A N 1
ATOM 812 C CA . PHE A 1 100 ? 9.459 1.591 2.650 1.00 65.81 100 PHE A CA 1
ATOM 813 C C . PHE A 1 100 ? 10.336 2.848 2.783 1.00 65.81 100 PHE A C 1
ATOM 815 O O . PHE A 1 100 ? 9.811 3.949 2.937 1.00 65.81 100 PHE A O 1
ATOM 822 N N . GLU A 1 101 ? 11.663 2.715 2.726 1.00 57.91 101 GLU A N 1
ATOM 823 C CA . GLU A 1 101 ? 12.570 3.846 2.931 1.00 57.91 101 GLU A CA 1
ATOM 824 C C . GLU A 1 101 ? 12.370 4.928 1.858 1.00 57.91 101 GLU A C 1
ATOM 826 O O . GLU A 1 101 ? 12.667 4.745 0.674 1.00 57.91 101 GLU A O 1
ATOM 831 N N . GLY A 1 102 ? 11.861 6.079 2.295 1.00 59.44 102 GLY A N 1
ATOM 832 C CA . GLY A 1 102 ? 11.678 7.243 1.439 1.00 59.44 102 GLY A CA 1
ATOM 833 C C . GLY A 1 102 ? 11.015 8.419 2.148 1.00 59.44 102 GLY A C 1
ATOM 834 O O . GLY A 1 102 ? 11.532 9.528 2.064 1.00 59.44 102 GLY A O 1
ATOM 835 N N . TRP A 1 103 ? 9.880 8.186 2.815 1.00 58.66 103 TRP A N 1
ATOM 836 C CA . TRP A 1 103 ? 9.045 9.260 3.389 1.00 58.66 103 TRP A CA 1
ATOM 837 C C . TRP A 1 103 ? 8.874 9.160 4.905 1.00 58.66 103 TRP A C 1
ATOM 839 O O . TRP A 1 103 ? 8.810 10.192 5.562 1.00 58.66 103 TRP A O 1
ATOM 849 N N . TYR A 1 104 ? 8.858 7.944 5.450 1.00 64.38 104 TYR A N 1
ATOM 850 C CA . TYR A 1 104 ? 8.767 7.694 6.886 1.00 64.38 104 TYR A CA 1
ATOM 851 C C . TYR A 1 104 ? 10.089 7.153 7.410 1.00 64.38 104 TYR A C 1
ATOM 853 O O . TYR A 1 104 ? 10.792 6.390 6.737 1.00 64.38 104 TYR A O 1
ATOM 861 N N . SER A 1 105 ? 10.406 7.528 8.640 1.00 74.00 105 SER A N 1
ATOM 862 C CA . SER A 1 105 ? 11.416 6.850 9.435 1.00 74.00 105 SER A CA 1
ATOM 863 C C . SER A 1 105 ? 10.963 5.429 9.791 1.00 74.00 105 SER A C 1
ATOM 865 O O . SER A 1 105 ? 9.777 5.081 9.777 1.00 74.00 105 SER A O 1
ATOM 867 N N . THR A 1 106 ? 11.930 4.585 10.147 1.00 73.50 106 THR A N 1
ATOM 868 C CA . THR A 1 106 ? 11.673 3.235 10.663 1.00 73.50 106 THR A CA 1
ATOM 869 C C . THR A 1 106 ? 10.745 3.259 11.881 1.00 73.50 106 THR A C 1
ATOM 871 O O . THR A 1 106 ? 9.922 2.362 12.021 1.00 73.50 106 THR A O 1
ATOM 874 N N . GLU A 1 107 ? 10.872 4.273 12.742 1.00 81.19 107 GLU A N 1
ATOM 875 C CA . GLU A 1 107 ? 10.048 4.460 13.942 1.00 81.19 107 GLU A CA 1
ATOM 876 C C . GLU A 1 107 ? 8.599 4.787 13.573 1.00 81.19 107 GLU A C 1
ATOM 878 O O . GLU A 1 107 ? 7.711 4.020 13.924 1.00 81.19 107 GLU A O 1
ATOM 883 N N . GLU A 1 108 ? 8.370 5.807 12.739 1.00 81.12 108 GLU A N 1
ATOM 884 C CA . GLU A 1 108 ? 7.022 6.162 12.258 1.00 81.12 108 GLU A CA 1
ATOM 885 C C . GLU A 1 108 ? 6.339 4.987 11.540 1.00 81.12 108 GLU A C 1
ATOM 887 O O . GLU A 1 108 ? 5.142 4.748 11.694 1.00 81.12 108 GLU A O 1
ATOM 892 N N . THR A 1 109 ? 7.110 4.206 10.779 1.00 77.00 109 THR A N 1
ATOM 893 C CA . THR A 1 109 ? 6.598 3.005 10.106 1.00 77.00 109 THR A CA 1
ATOM 894 C C . THR A 1 109 ? 6.181 1.926 11.110 1.00 77.00 109 THR A C 1
ATOM 896 O O . THR A 1 109 ? 5.153 1.273 10.928 1.00 77.00 109 THR A O 1
ATOM 899 N N . ILE A 1 110 ? 6.962 1.722 12.174 1.00 81.62 110 ILE A N 1
ATOM 900 C CA . ILE A 1 110 ? 6.636 0.771 13.244 1.00 81.62 110 ILE A CA 1
ATOM 901 C C . ILE A 1 110 ? 5.409 1.242 14.028 1.00 81.62 110 ILE A C 1
ATOM 903 O O . ILE A 1 110 ? 4.539 0.419 14.323 1.00 81.62 110 ILE A O 1
ATOM 907 N N . ASP A 1 111 ? 5.304 2.536 14.318 1.00 86.19 111 ASP A N 1
ATOM 908 C CA . ASP A 1 111 ? 4.168 3.115 15.037 1.00 86.19 111 ASP A CA 1
ATOM 909 C C . ASP A 1 111 ? 2.869 2.943 14.247 1.00 86.19 111 ASP A C 1
ATOM 911 O O . ASP A 1 111 ? 1.886 2.435 14.790 1.00 86.19 111 ASP A O 1
ATOM 915 N N . MET A 1 112 ? 2.881 3.234 12.940 1.00 86.19 112 MET A N 1
ATOM 916 C CA . MET A 1 112 ? 1.730 2.985 12.062 1.00 86.19 112 MET A CA 1
ATOM 917 C C . MET A 1 112 ? 1.314 1.509 12.044 1.00 86.19 112 MET A C 1
ATOM 919 O O . MET A 1 112 ? 0.124 1.195 12.093 1.00 86.19 112 MET A O 1
ATOM 923 N N . LEU A 1 113 ? 2.275 0.580 11.978 1.00 83.94 113 LEU A N 1
ATOM 924 C CA . LEU A 1 113 ? 1.973 -0.856 11.995 1.00 83.94 113 LEU A CA 1
ATOM 925 C C . LEU A 1 113 ? 1.448 -1.327 13.353 1.00 83.94 113 LEU A C 1
ATOM 927 O O . LEU A 1 113 ? 0.589 -2.210 13.403 1.00 83.94 113 LEU A O 1
ATOM 931 N N . THR A 1 114 ? 1.945 -0.745 14.441 1.00 86.75 114 THR A N 1
ATOM 932 C CA . THR A 1 114 ? 1.481 -1.031 15.804 1.00 86.75 114 THR A CA 1
ATOM 933 C C . THR A 1 114 ? 0.053 -0.537 15.997 1.00 86.75 114 THR A C 1
ATOM 935 O O . THR A 1 114 ? -0.792 -1.267 16.517 1.00 86.75 114 THR A O 1
ATOM 938 N N . GLU A 1 115 ? -0.243 0.666 15.512 1.00 89.12 115 GLU A N 1
ATOM 939 C CA . GLU A 1 115 ? -1.586 1.232 15.537 1.00 89.12 115 GLU A CA 1
ATOM 940 C C . GLU A 1 115 ? -2.568 0.409 14.696 1.00 89.12 115 GLU A C 1
ATOM 942 O O . GLU A 1 115 ? -3.643 0.048 15.178 1.00 89.12 115 GLU A O 1
ATOM 947 N N . LEU A 1 116 ? -2.176 0.035 13.473 1.00 86.25 116 LEU A N 1
ATOM 948 C CA . LEU A 1 116 ? -2.971 -0.849 12.622 1.00 86.25 116 LEU A CA 1
ATOM 949 C C . LEU A 1 116 ? -3.274 -2.173 13.330 1.00 86.25 116 LEU A C 1
ATOM 951 O O . LEU A 1 116 ? -4.414 -2.628 13.322 1.00 86.25 116 LEU A O 1
ATOM 955 N N . HIS A 1 117 ? -2.274 -2.779 13.973 1.00 85.56 117 HIS A N 1
ATOM 956 C CA . HIS A 1 117 ? -2.463 -4.014 14.729 1.00 85.56 117 HIS A CA 1
ATOM 957 C C . HIS A 1 117 ? -3.455 -3.844 15.888 1.00 85.56 117 HIS A C 1
ATOM 959 O O . HIS A 1 117 ? -4.300 -4.720 16.081 1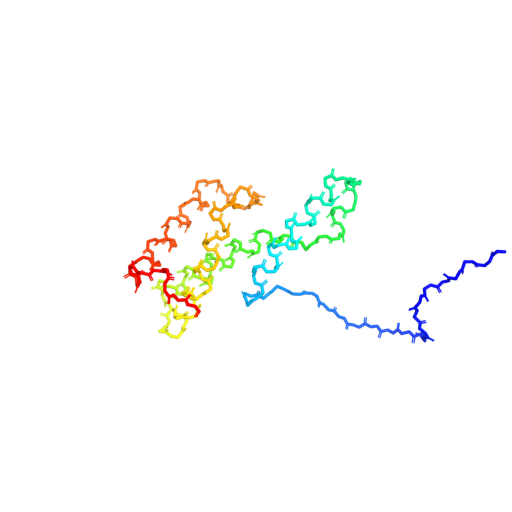.00 85.56 117 HIS A O 1
ATOM 965 N N . SER A 1 118 ? -3.380 -2.736 16.639 1.00 87.12 118 SER A N 1
ATOM 966 C CA . SER A 1 118 ? -4.325 -2.445 17.731 1.00 87.12 118 SER A CA 1
ATOM 967 C C . SER A 1 118 ? -5.756 -2.380 17.209 1.00 87.12 118 SER A C 1
ATOM 969 O O . SER A 1 118 ? -6.617 -3.114 17.685 1.00 87.12 118 SER A O 1
ATOM 971 N N . LEU A 1 119 ? -5.985 -1.587 16.156 1.00 85.00 119 LEU A N 1
ATOM 972 C CA . LEU A 1 119 ? -7.309 -1.398 15.559 1.00 85.00 119 LEU A CA 1
ATOM 973 C C . LEU A 1 119 ? -7.883 -2.701 14.988 1.00 85.00 119 LEU A C 1
ATOM 975 O O . LEU A 1 119 ? -9.059 -3.004 15.180 1.00 85.00 119 LEU A O 1
ATOM 979 N N . LEU A 1 120 ? -7.052 -3.508 14.323 1.00 82.62 120 LEU A N 1
ATOM 980 C CA . LEU A 1 120 ? -7.476 -4.812 13.808 1.00 82.62 120 LEU A CA 1
ATOM 981 C C . LEU A 1 120 ? -7.822 -5.796 14.940 1.00 82.62 120 LEU A C 1
ATOM 983 O O . LEU A 1 120 ? -8.757 -6.584 14.798 1.00 82.62 120 LEU A O 1
ATOM 987 N N . SER A 1 121 ? -7.080 -5.754 16.051 1.00 78.88 121 SER A N 1
ATOM 988 C CA . SER A 1 121 ? -7.269 -6.656 17.197 1.00 78.88 121 SER A CA 1
ATOM 989 C C . SER A 1 121 ? -8.484 -6.288 18.053 1.00 78.88 121 SER A C 1
ATOM 991 O O . SER A 1 121 ? -9.142 -7.180 18.588 1.00 78.88 121 SER A O 1
ATOM 993 N N . GLU A 1 122 ? -8.783 -4.992 18.186 1.00 72.00 122 GLU A N 1
ATOM 994 C CA . GLU A 1 122 ? -9.934 -4.477 18.938 1.00 72.00 122 GLU A CA 1
ATOM 995 C C . GLU A 1 122 ? -11.268 -4.841 18.277 1.00 72.00 122 GLU A C 1
ATOM 997 O O . GLU A 1 122 ? -12.209 -5.224 18.973 1.00 72.00 122 GLU A O 1
ATOM 1002 N N . GLU A 1 123 ? -11.348 -4.786 16.944 1.00 63.94 123 GLU A N 1
ATOM 1003 C CA . GLU A 1 123 ? -12.586 -5.122 16.233 1.00 63.94 123 GLU A CA 1
ATOM 1004 C C . GLU A 1 123 ? -12.749 -6.629 15.950 1.00 63.94 123 GLU A C 1
ATOM 1006 O O . GLU A 1 123 ? -13.881 -7.104 15.838 1.00 63.94 123 GLU A O 1
ATOM 1011 N N . TYR A 1 124 ? -11.662 -7.415 15.897 1.00 57.12 124 TYR A N 1
ATOM 1012 C CA . TYR A 1 124 ? -11.716 -8.878 15.747 1.00 57.12 124 TYR A CA 1
ATOM 1013 C C . TYR A 1 124 ? -10.599 -9.591 16.539 1.00 57.12 124 TYR A C 1
ATOM 1015 O O . TYR A 1 124 ? -9.506 -9.786 16.012 1.00 57.12 124 TYR A O 1
ATOM 1023 N N . PRO A 1 125 ? -10.862 -10.141 17.741 1.00 54.97 125 PRO A N 1
ATOM 1024 C CA . PRO A 1 125 ? -9.851 -10.881 18.509 1.00 54.97 125 PRO A CA 1
ATOM 1025 C C . PRO A 1 125 ? -9.403 -12.214 17.866 1.00 54.97 125 PRO A C 1
ATOM 1027 O O . PRO A 1 125 ? -8.482 -12.850 18.364 1.00 54.97 125 PRO A O 1
ATOM 1030 N N . ASN A 1 126 ? -10.027 -12.643 16.757 1.00 49.59 126 ASN A N 1
ATOM 1031 C CA . ASN A 1 126 ? -9.739 -13.894 16.039 1.00 49.59 126 ASN A CA 1
ATOM 1032 C C . ASN A 1 126 ? -9.483 -13.648 14.541 1.00 49.59 126 ASN A C 1
ATOM 1034 O O . ASN A 1 126 ? -10.185 -14.178 13.674 1.00 49.59 126 ASN A O 1
ATOM 1038 N N . ILE A 1 127 ? -8.469 -12.839 14.230 1.00 48.59 127 ILE A N 1
ATOM 1039 C CA . ILE A 1 127 ? -8.038 -12.515 12.860 1.00 48.59 127 ILE A CA 1
ATOM 1040 C C . ILE A 1 127 ? -7.767 -13.769 12.001 1.00 48.59 127 ILE A C 1
ATOM 1042 O O . ILE A 1 127 ? -7.857 -13.686 10.781 1.00 48.59 127 ILE A O 1
ATOM 1046 N N . GLU A 1 128 ? -7.528 -14.951 12.570 1.00 45.97 128 GLU A N 1
ATOM 1047 C CA . GLU A 1 128 ? -7.245 -16.184 11.815 1.00 45.97 128 GLU A CA 1
ATOM 1048 C C . GLU A 1 128 ? -8.429 -16.748 10.991 1.00 45.97 128 GLU A C 1
ATOM 1050 O O . GLU A 1 128 ? -8.193 -17.520 10.067 1.00 45.97 128 GLU A O 1
ATOM 1055 N N . ASN A 1 129 ? -9.682 -16.334 11.236 1.00 38.53 129 ASN A N 1
ATOM 1056 C CA . ASN A 1 129 ? -10.877 -16.992 10.660 1.00 38.53 129 ASN A CA 1
ATOM 1057 C C . ASN A 1 129 ? -11.597 -16.253 9.516 1.00 38.53 129 ASN A C 1
ATOM 1059 O O . ASN A 1 129 ? -12.689 -16.657 9.119 1.00 38.53 129 ASN A O 1
ATOM 1063 N N . ILE A 1 130 ? -11.019 -15.189 8.960 1.00 39.28 130 ILE A N 1
ATOM 1064 C CA . ILE A 1 130 ? -11.600 -14.517 7.785 1.00 39.28 130 ILE A CA 1
ATOM 1065 C C . ILE A 1 130 ? -10.904 -15.063 6.533 1.00 39.28 130 ILE A C 1
ATOM 1067 O O . ILE A 1 130 ? -9.799 -14.609 6.213 1.00 39.28 130 ILE A O 1
ATOM 1071 N N . GLN A 1 131 ? -11.533 -16.069 5.909 1.00 33.59 131 GLN A N 1
ATOM 1072 C CA . GLN A 1 131 ? -11.239 -16.562 4.554 1.00 33.59 131 GLN A CA 1
ATOM 1073 C C . GLN A 1 131 ? -11.855 -15.645 3.496 1.00 33.59 131 GLN A C 1
ATOM 1075 O O . GLN A 1 131 ? -13.012 -15.211 3.697 1.00 33.59 131 GLN A O 1
#

Sequence (131 aa):
MISKLGDHPVDSLVYGGNFLLAENFYESIRIAKFEKKCLKNGSKDMAANNTFPNFWNTWSLYLEICVLKDLKNGTEEEKRTALRVGKKMYDEFKTCYRDFEGWYSTEETIDMLTELHSLLSEEYPNIENIQ

Secondary structure (DSSP, 8-state):
------S-SS-----------GGGHHHHHHHHHHHHHHHHTS-THHHHHHSPTTHHHHHHHHIIIIIIHHHHH--HHHHHHHHHHHHHHHHHHHHHGGGGBTTB-HHHHHHHHHHHHHHHHHH-TTGGG--

Radius of gyration: 19.18 Å; chains: 1; bounding box: 42×26×62 Å

Organism: Caenorhabditis remanei (NCBI:txid31234)

pLDDT: mean 78.13, std 14.41, range [33.59, 92.75]

Foldseek 3Di:
DDPDPDPDPDDDDDDDDDDDDLVCVVVLVVVQVVLVVVCVVDDVVCNVPPDDPLSLVVLVCCLVVQQLCCLVPNDPVSNVVSLVSLLVSLVVCVVCVVVSPDDDDPVVSVVSSVSSVVSNCVVPVCSPPDD